Protein AF-A0A2K3JP85-F1 (afdb_monomer_lite)

InterPro domains:
  IPR012258 Acyl-CoA oxidase [PTHR10909] (2-94)
  IPR036250 Acyl-CoA dehydrogenase-like, C-terminal [SSF47203] (2-94)
  IPR055060 Acyl-CoA oxidase, C-alpha1 domain [PF22924] (2-89)

pLDDT: mean 94.03, std 6.58, range [51.53, 97.88]

Foldseek 3Di:
DVVLVVLVVVLVVCVVPDDPVCPLVSLLSVLQSLLVVLVVVLVVLVVVLVVCPPVSPDVVVVSVVVSVVSNCSCPPPHHSVRSVVSNVVVVVVVVVVVVVVVVD

Structure (mmCIF, N/CA/C/O backbone):
data_AF-A0A2K3JP85-F1
#
_entry.id   AF-A0A2K3JP85-F1
#
loop_
_atom_site.group_PDB
_atom_site.id
_atom_site.type_symbol
_atom_site.label_atom_id
_atom_site.label_alt_id
_atom_site.label_comp_id
_atom_site.label_asym_id
_atom_site.label_entity_id
_atom_site.label_seq_id
_atom_site.pdbx_PDB_ins_code
_atom_site.Cartn_x
_atom_site.Cartn_y
_atom_site.Cartn_z
_atom_site.occupancy
_atom_site.B_iso_or_equiv
_atom_site.auth_seq_id
_atom_site.auth_comp_id
_atom_site.auth_asym_id
_atom_site.auth_atom_id
_atom_site.pdbx_PDB_model_num
ATOM 1 N N . ARG A 1 1 ? -9.705 -8.950 0.078 1.00 66.94 1 ARG A N 1
ATOM 2 C CA . ARG A 1 1 ? -8.463 -9.593 0.586 1.00 66.94 1 ARG A CA 1
ATOM 3 C C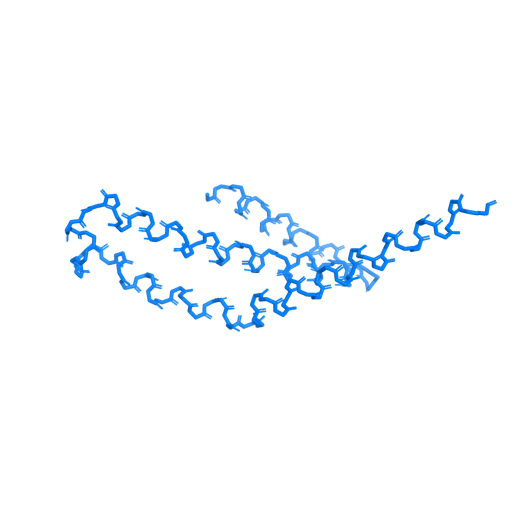 . ARG A 1 1 ? -7.906 -10.647 -0.380 1.00 66.94 1 ARG A C 1
ATOM 5 O O . ARG A 1 1 ? -6.760 -10.495 -0.767 1.00 66.94 1 ARG A O 1
ATOM 12 N N . TYR A 1 2 ? -8.690 -11.636 -0.834 1.00 90.81 2 TYR A N 1
ATOM 13 C CA . TYR A 1 2 ? -8.205 -12.694 -1.745 1.00 90.81 2 TYR A CA 1
ATOM 14 C C . TYR A 1 2 ? -7.596 -12.184 -3.057 1.00 90.81 2 TYR A C 1
ATOM 16 O O . TYR A 1 2 ? -6.506 -12.612 -3.415 1.00 90.81 2 TYR A O 1
ATOM 24 N N . ALA A 1 3 ? -8.238 -11.219 -3.724 1.00 93.88 3 ALA A N 1
ATOM 25 C CA . ALA A 1 3 ? -7.722 -10.650 -4.972 1.00 93.88 3 ALA A CA 1
ATOM 26 C C . ALA A 1 3 ? -6.300 -10.071 -4.825 1.00 93.88 3 ALA A C 1
ATOM 28 O O . ALA A 1 3 ? -5.426 -10.384 -5.625 1.00 93.88 3 ALA A O 1
ATOM 29 N N . MET A 1 4 ? -6.041 -9.299 -3.761 1.00 94.81 4 MET A N 1
ATOM 30 C CA . MET A 1 4 ? -4.706 -8.744 -3.494 1.00 94.81 4 MET A CA 1
ATOM 31 C C . MET A 1 4 ? -3.683 -9.842 -3.191 1.00 94.81 4 MET A C 1
ATOM 33 O O . MET A 1 4 ? -2.552 -9.759 -3.649 1.00 94.81 4 MET A O 1
ATOM 37 N N . SER A 1 5 ? -4.074 -10.897 -2.467 1.00 95.62 5 SER A N 1
ATOM 38 C CA . SER A 1 5 ? -3.189 -12.039 -2.212 1.00 95.62 5 SER A CA 1
ATOM 39 C C . SER A 1 5 ? -2.790 -12.756 -3.503 1.00 95.62 5 SER A C 1
ATOM 41 O O . SER A 1 5 ? -1.611 -13.048 -3.681 1.00 95.62 5 SER A O 1
ATOM 43 N N . PHE A 1 6 ? -3.735 -12.993 -4.418 1.00 96.44 6 PHE A N 1
ATOM 44 C CA . PHE A 1 6 ? -3.431 -13.579 -5.726 1.00 96.44 6 PHE A CA 1
ATOM 45 C C . PHE A 1 6 ? -2.529 -12.669 -6.564 1.00 96.44 6 PHE A C 1
ATOM 47 O O . PHE A 1 6 ? -1.517 -13.136 -7.077 1.00 96.44 6 PHE A O 1
ATOM 54 N N . ALA A 1 7 ? -2.821 -11.370 -6.612 1.00 96.56 7 ALA A N 1
ATOM 55 C CA . ALA A 1 7 ? -1.987 -10.395 -7.309 1.00 96.56 7 ALA A CA 1
ATOM 56 C C . ALA A 1 7 ? -0.557 -10.324 -6.729 1.00 96.56 7 ALA A C 1
ATOM 58 O O . ALA A 1 7 ? 0.424 -10.305 -7.469 1.00 96.56 7 ALA A O 1
ATOM 59 N N . SER A 1 8 ? -0.391 -10.371 -5.402 1.00 95.62 8 SER A N 1
ATOM 60 C CA . SER A 1 8 ? 0.936 -10.462 -4.773 1.00 95.62 8 SER A CA 1
ATOM 61 C C . SER A 1 8 ? 1.678 -11.753 -5.128 1.00 95.62 8 SER A C 1
ATOM 63 O O . SER A 1 8 ? 2.901 -11.731 -5.271 1.00 95.62 8 SER A O 1
ATOM 65 N N . ILE A 1 9 ? 0.967 -12.879 -5.247 1.00 96.62 9 ILE A N 1
ATOM 66 C CA . ILE A 1 9 ? 1.562 -14.152 -5.674 1.00 96.62 9 ILE A CA 1
ATOM 67 C C . ILE A 1 9 ? 2.023 -14.047 -7.127 1.00 96.62 9 ILE A C 1
ATOM 69 O O . ILE A 1 9 ? 3.152 -14.425 -7.423 1.00 96.62 9 ILE A O 1
ATOM 73 N N . GLU A 1 10 ? 1.210 -13.475 -8.011 1.00 96.50 10 GLU A N 1
ATOM 74 C CA . GLU A 1 10 ? 1.584 -13.226 -9.405 1.00 96.50 10 GLU A CA 1
ATOM 75 C C . GLU A 1 10 ? 2.837 -12.344 -9.504 1.00 96.50 10 GLU A C 1
ATOM 77 O O . GLU A 1 10 ? 3.793 -12.701 -10.192 1.00 96.50 10 GLU A O 1
ATOM 82 N N . LEU A 1 11 ? 2.900 -11.250 -8.736 1.00 97.00 11 LEU A N 1
ATOM 83 C CA . LEU A 1 11 ? 4.090 -10.396 -8.666 1.00 97.00 11 LEU A CA 1
ATOM 84 C C . LEU A 1 11 ? 5.325 -11.157 -8.176 1.00 97.00 11 LEU A C 1
ATOM 86 O O . LEU A 1 11 ? 6.417 -10.979 -8.718 1.00 97.00 11 LEU A O 1
ATOM 90 N N . LYS A 1 12 ? 5.163 -12.032 -7.179 1.00 97.38 12 LYS A N 1
ATOM 91 C CA . LYS A 1 12 ? 6.249 -12.896 -6.708 1.00 97.38 12 LYS A CA 1
ATOM 92 C C . LYS A 1 12 ? 6.731 -13.827 -7.821 1.00 97.38 12 LYS A C 1
ATOM 94 O O . LYS A 1 12 ? 7.938 -13.962 -7.995 1.00 97.38 12 LYS A O 1
ATOM 99 N N . MET A 1 13 ? 5.820 -14.423 -8.588 1.00 97.19 13 MET A N 1
ATOM 100 C CA . MET A 1 13 ? 6.185 -15.281 -9.717 1.00 97.19 13 MET A CA 1
ATOM 101 C C . MET A 1 13 ? 6.939 -14.495 -10.795 1.00 97.19 13 MET A C 1
ATOM 103 O O . MET A 1 13 ? 8.013 -14.934 -11.200 1.00 97.19 13 MET A O 1
ATOM 107 N N . MET A 1 14 ? 6.462 -13.299 -11.166 1.00 96.19 14 MET A N 1
ATOM 108 C CA . MET A 1 14 ? 7.166 -12.405 -12.098 1.00 96.19 14 MET A CA 1
ATOM 109 C C . MET A 1 14 ? 8.580 -12.058 -11.615 1.00 96.19 14 MET A C 1
ATOM 111 O O . MET A 1 14 ? 9.518 -12.030 -12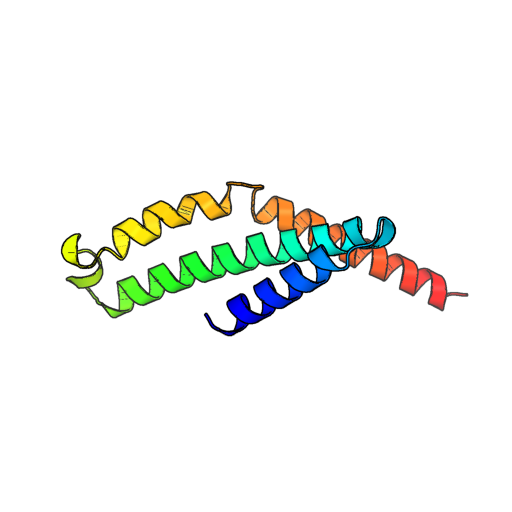.407 1.00 96.19 14 MET A O 1
ATOM 115 N N . TYR A 1 15 ? 8.749 -11.814 -10.313 1.00 96.69 15 TYR A N 1
ATOM 116 C CA . TYR A 1 15 ? 10.051 -11.505 -9.728 1.00 96.69 15 TYR A CA 1
ATOM 117 C C . TYR A 1 15 ? 11.010 -12.704 -9.732 1.00 96.69 15 TYR A C 1
ATOM 119 O O . TYR A 1 15 ? 12.213 -12.533 -9.946 1.00 96.69 15 TYR A O 1
ATOM 127 N N . VAL A 1 16 ? 10.505 -13.917 -9.492 1.00 97.56 16 VAL A N 1
ATOM 128 C CA . VAL A 1 16 ? 11.316 -15.145 -9.519 1.00 97.56 16 VAL A CA 1
ATOM 129 C C . VAL A 1 16 ? 11.808 -15.439 -10.935 1.00 97.56 16 VAL A C 1
ATOM 131 O O . VAL A 1 16 ? 12.981 -15.753 -11.108 1.00 97.56 16 VAL A O 1
ATOM 134 N N . SER A 1 17 ? 10.956 -15.274 -11.947 1.00 95.31 17 SER A N 1
ATOM 135 C CA . SER A 1 17 ? 11.300 -15.506 -13.355 1.00 95.31 17 SER A CA 1
ATOM 136 C C . SER A 1 17 ? 11.827 -14.257 -14.079 1.00 95.31 17 SER A C 1
ATOM 138 O O . SER A 1 17 ? 11.691 -14.153 -15.299 1.00 95.31 17 SER A O 1
ATOM 140 N N . ARG A 1 18 ? 12.367 -13.271 -13.350 1.00 97.00 18 ARG A N 1
ATOM 141 C CA . ARG A 1 18 ? 12.737 -11.970 -13.927 1.00 97.00 18 ARG A CA 1
ATOM 142 C C . ARG A 1 18 ? 13.968 -12.049 -14.833 1.00 97.00 18 ARG A C 1
ATOM 144 O O . ARG A 1 18 ? 14.966 -12.682 -14.493 1.00 97.00 18 ARG A O 1
ATOM 151 N N . THR A 1 19 ? 13.927 -11.304 -15.931 1.00 96.31 19 THR A N 1
ATOM 152 C CA . THR A 1 19 ? 15.086 -10.949 -16.766 1.00 96.31 19 THR A CA 1
ATOM 153 C C . THR A 1 19 ? 15.492 -9.484 -16.535 1.00 96.31 19 THR A C 1
ATOM 155 O O . THR A 1 19 ? 14.673 -8.704 -16.025 1.00 96.31 19 THR A O 1
ATOM 158 N N . PRO A 1 20 ? 16.712 -9.060 -16.921 1.00 94.56 20 PRO A N 1
ATOM 159 C CA . PRO A 1 20 ? 17.135 -7.661 -16.817 1.00 94.56 20 PRO A CA 1
ATOM 160 C C . PRO A 1 20 ? 16.160 -6.666 -17.470 1.00 94.56 20 PRO A C 1
ATOM 162 O O . PRO A 1 20 ? 15.893 -5.605 -16.908 1.00 94.56 20 PRO A O 1
ATOM 165 N N . GLU A 1 21 ? 15.560 -7.036 -18.601 1.00 93.31 21 GLU A N 1
ATOM 166 C CA . GLU A 1 21 ? 14.604 -6.219 -19.359 1.00 93.31 21 GLU A CA 1
ATOM 167 C C . GLU A 1 21 ? 13.255 -6.102 -18.631 1.00 93.31 21 GLU A C 1
ATOM 169 O O . GLU A 1 21 ? 12.591 -5.063 -18.680 1.00 93.31 21 GLU A O 1
ATOM 174 N N . SER A 1 22 ? 12.855 -7.155 -17.909 1.00 93.81 22 SER A N 1
ATOM 175 C CA . SER A 1 22 ? 11.589 -7.203 -17.168 1.00 93.81 22 SER A CA 1
ATOM 176 C C . SER A 1 22 ? 11.596 -6.375 -15.876 1.00 93.81 22 SER A C 1
ATOM 178 O O . SER A 1 22 ? 10.529 -5.989 -15.395 1.00 93.81 22 SER A O 1
ATOM 180 N N . ASN A 1 23 ? 12.773 -6.033 -15.334 1.00 94.75 23 ASN A N 1
ATOM 181 C CA . ASN A 1 23 ? 12.907 -5.332 -14.051 1.00 94.75 23 ASN A CA 1
ATOM 182 C C . ASN A 1 23 ? 12.132 -4.011 -14.011 1.00 94.75 23 ASN A C 1
ATOM 184 O O . ASN A 1 23 ? 11.482 -3.702 -13.014 1.00 94.75 23 ASN A O 1
ATOM 188 N N . LYS A 1 24 ? 12.149 -3.246 -15.111 1.00 94.50 24 LYS A N 1
ATOM 189 C CA . LYS A 1 24 ? 11.399 -1.986 -15.196 1.00 94.50 24 LYS A CA 1
ATOM 190 C C . LYS A 1 24 ? 9.892 -2.230 -15.113 1.00 94.50 24 LYS A C 1
ATOM 192 O O . LYS A 1 24 ? 9.195 -1.489 -14.429 1.00 94.50 24 LYS A O 1
ATOM 197 N N . ALA A 1 25 ? 9.385 -3.266 -15.780 1.00 94.62 25 ALA A N 1
ATOM 198 C CA . ALA A 1 25 ? 7.968 -3.613 -15.724 1.00 94.62 25 ALA A CA 1
ATOM 199 C C . ALA A 1 25 ? 7.565 -4.093 -14.322 1.00 94.62 25 ALA A C 1
ATOM 201 O O . ALA A 1 25 ? 6.567 -3.618 -13.786 1.00 94.62 25 ALA A O 1
ATOM 202 N N . ILE A 1 26 ? 8.376 -4.959 -13.709 1.00 97.00 26 ILE A N 1
ATOM 203 C CA . ILE A 1 26 ? 8.153 -5.465 -12.349 1.00 97.00 26 ILE A CA 1
ATOM 204 C C . ILE A 1 26 ? 8.127 -4.316 -11.342 1.00 97.00 26 ILE A C 1
ATOM 206 O O . ILE A 1 26 ? 7.223 -4.266 -10.513 1.00 97.00 26 ILE A O 1
ATOM 210 N N . HIS A 1 27 ? 9.061 -3.366 -11.447 1.00 96.38 27 HIS A N 1
ATOM 211 C CA . HIS A 1 27 ? 9.078 -2.182 -10.593 1.00 96.38 27 HIS A CA 1
ATOM 212 C C . HIS A 1 27 ? 7.765 -1.396 -10.703 1.00 96.38 27 HIS A C 1
ATOM 214 O O . HIS A 1 27 ? 7.108 -1.175 -9.690 1.00 96.38 27 HIS A O 1
ATOM 220 N N . ILE A 1 28 ? 7.317 -1.070 -11.920 1.00 97.19 28 ILE A N 1
ATOM 221 C CA . ILE A 1 28 ? 6.059 -0.336 -12.137 1.00 97.19 28 ILE A CA 1
ATOM 222 C C . ILE A 1 28 ? 4.850 -1.089 -11.560 1.00 97.19 28 ILE A C 1
ATOM 224 O O . ILE A 1 28 ? 4.011 -0.478 -10.899 1.00 97.19 28 ILE A O 1
ATOM 228 N N . VAL A 1 29 ? 4.767 -2.410 -11.748 1.00 97.00 29 VAL A N 1
ATOM 229 C CA . VAL A 1 29 ? 3.679 -3.219 -11.171 1.00 97.00 29 VAL A CA 1
ATOM 230 C C . VAL A 1 29 ? 3.755 -3.236 -9.642 1.00 97.00 29 VAL A C 1
ATOM 232 O O . VAL A 1 29 ? 2.739 -3.033 -8.980 1.00 97.00 29 VAL A O 1
ATOM 235 N N . SER A 1 30 ? 4.948 -3.413 -9.066 1.00 97.25 30 SER A N 1
ATOM 236 C CA . SER A 1 30 ? 5.133 -3.396 -7.611 1.00 97.25 30 SER A CA 1
ATOM 237 C C . SER A 1 30 ? 4.762 -2.049 -6.988 1.00 97.25 30 SER A C 1
ATOM 239 O O . SER A 1 30 ? 4.080 -2.033 -5.965 1.00 97.25 30 SER A O 1
ATOM 241 N N . SER A 1 31 ? 5.107 -0.933 -7.639 1.00 97.88 31 SER A N 1
ATOM 242 C CA . SER A 1 31 ? 4.747 0.419 -7.203 1.00 97.88 31 SER A CA 1
ATOM 243 C C . SER A 1 31 ? 3.230 0.621 -7.212 1.00 97.88 31 SER A C 1
ATOM 245 O O . SER A 1 31 ? 2.665 1.128 -6.241 1.00 97.88 31 SER A O 1
ATOM 247 N N . ALA A 1 32 ? 2.548 0.151 -8.265 1.00 97.31 32 ALA A N 1
ATOM 248 C CA . ALA A 1 32 ? 1.089 0.192 -8.349 1.00 97.31 32 ALA A CA 1
ATOM 249 C C . ALA A 1 32 ? 0.426 -0.648 -7.245 1.00 97.31 32 ALA A C 1
ATOM 251 O O . ALA A 1 32 ? -0.507 -0.187 -6.584 1.00 97.31 32 ALA A O 1
ATOM 252 N N . TYR A 1 33 ? 0.905 -1.874 -7.013 1.00 97.31 33 TYR A N 1
ATOM 253 C CA . TYR A 1 33 ? 0.360 -2.762 -5.982 1.00 97.31 33 TYR A CA 1
ATOM 254 C C . TYR A 1 33 ? 0.588 -2.217 -4.579 1.00 97.31 33 TYR A C 1
ATOM 256 O O . TYR A 1 33 ? -0.344 -2.202 -3.782 1.00 97.31 33 TYR A O 1
ATOM 264 N N . LYS A 1 34 ? 1.781 -1.696 -4.284 1.00 96.69 34 LYS A N 1
ATOM 265 C CA . LYS A 1 34 ? 2.072 -1.057 -2.998 1.00 96.69 34 LYS A CA 1
ATOM 266 C C . LYS A 1 34 ? 1.063 0.057 -2.715 1.00 96.69 34 LYS A C 1
ATOM 268 O O . LYS A 1 34 ? 0.395 0.016 -1.680 1.00 96.69 34 LYS A O 1
ATOM 273 N N . ALA A 1 35 ? 0.899 1.005 -3.639 1.00 97.44 35 ALA A N 1
ATOM 274 C CA . ALA A 1 35 ? -0.001 2.140 -3.444 1.00 97.44 35 ALA A CA 1
ATOM 275 C C . ALA A 1 35 ? -1.472 1.711 -3.315 1.00 97.44 35 ALA A C 1
ATOM 277 O O . ALA A 1 35 ? -2.160 2.068 -2.358 1.00 97.44 35 ALA A O 1
ATOM 278 N N . THR A 1 36 ? -1.952 0.881 -4.241 1.00 96.62 36 THR A N 1
ATOM 279 C CA . THR A 1 36 ? -3.357 0.446 -4.256 1.00 96.62 36 THR A CA 1
ATOM 280 C C . THR A 1 36 ? -3.715 -0.445 -3.068 1.00 96.62 36 THR A C 1
ATOM 282 O O . THR A 1 36 ? -4.778 -0.264 -2.471 1.00 96.62 36 THR A O 1
ATOM 285 N N . PHE A 1 37 ? -2.843 -1.377 -2.673 1.00 96.06 37 PHE A N 1
ATOM 286 C CA . PHE A 1 37 ? -3.132 -2.301 -1.573 1.00 96.06 37 PHE A CA 1
ATOM 287 C C . PHE A 1 37 ? -3.117 -1.591 -0.226 1.00 96.06 37 PHE A C 1
ATOM 289 O O . PHE A 1 37 ? -3.953 -1.885 0.626 1.00 96.06 37 PHE A O 1
ATOM 296 N N . THR A 1 38 ? -2.210 -0.635 -0.030 1.00 96.19 38 THR A N 1
ATOM 297 C CA . THR A 1 38 ? -2.136 0.127 1.224 1.00 96.19 38 THR A CA 1
ATOM 298 C C . THR A 1 38 ? -3.335 1.060 1.382 1.00 96.19 38 THR A C 1
ATOM 300 O O . THR A 1 38 ? -3.978 1.025 2.432 1.00 96.19 38 THR A O 1
ATOM 303 N N . TRP A 1 39 ? -3.754 1.779 0.333 1.00 96.69 39 TRP A N 1
ATOM 304 C CA . TRP A 1 39 ? -5.010 2.540 0.370 1.00 96.69 39 TRP A CA 1
ATOM 305 C C . TRP A 1 39 ? -6.230 1.650 0.617 1.00 96.69 39 TRP A C 1
ATOM 307 O O . TRP A 1 39 ? -7.086 1.987 1.440 1.00 96.69 39 TRP A O 1
ATOM 317 N N . ASN A 1 40 ? -6.302 0.490 -0.045 1.00 96.00 40 ASN A N 1
ATOM 318 C CA . ASN A 1 40 ? -7.387 -0.458 0.184 1.00 96.00 40 ASN A CA 1
ATOM 319 C C . ASN A 1 40 ? -7.396 -0.977 1.632 1.00 96.00 40 ASN A C 1
ATOM 321 O O . ASN A 1 40 ? -8.462 -1.068 2.240 1.00 96.00 40 ASN A O 1
ATOM 325 N N . ASN A 1 41 ? -6.234 -1.313 2.197 1.00 94.75 41 ASN A N 1
ATOM 326 C CA . ASN A 1 41 ? -6.120 -1.761 3.586 1.00 94.75 41 ASN A CA 1
ATOM 327 C C . ASN A 1 41 ? -6.606 -0.684 4.559 1.00 94.75 41 ASN A C 1
ATOM 329 O O . ASN A 1 41 ? -7.386 -0.991 5.459 1.00 94.75 41 ASN A O 1
ATOM 333 N N . MET A 1 42 ? -6.217 0.575 4.344 1.00 95.81 42 MET A N 1
ATOM 334 C CA . MET A 1 42 ? -6.646 1.691 5.189 1.00 95.81 42 MET A CA 1
ATOM 335 C C . MET A 1 42 ? -8.154 1.926 5.140 1.00 95.81 42 MET A C 1
ATOM 337 O O . MET A 1 42 ? -8.767 2.157 6.187 1.00 95.81 42 MET A O 1
ATOM 341 N N . ARG A 1 43 ? -8.758 1.817 3.951 1.00 96.38 43 ARG A N 1
ATOM 342 C CA . ARG A 1 43 ? -10.216 1.858 3.789 1.00 96.38 43 ARG A CA 1
ATOM 343 C C . ARG A 1 43 ? -10.885 0.686 4.502 1.00 96.38 43 ARG A C 1
ATOM 345 O O . ARG A 1 43 ? -11.790 0.901 5.296 1.00 96.38 43 ARG A O 1
ATOM 352 N N . THR A 1 44 ? -10.386 -0.530 4.287 1.00 95.81 44 THR A N 1
ATOM 353 C CA . THR A 1 44 ? -10.943 -1.751 4.891 1.00 95.81 44 THR A CA 1
ATOM 354 C C . THR A 1 44 ? -10.920 -1.672 6.419 1.00 95.81 44 THR A C 1
ATOM 356 O O . THR A 1 44 ? -11.920 -1.957 7.065 1.00 95.81 44 THR A O 1
ATOM 359 N N . LEU A 1 45 ? -9.802 -1.247 7.019 1.00 95.88 45 LEU A N 1
ATOM 360 C CA . LEU A 1 45 ? -9.693 -1.098 8.475 1.00 95.88 45 LEU A CA 1
ATOM 361 C C . LEU A 1 45 ? -10.660 -0.042 9.020 1.00 95.88 45 LEU A C 1
ATOM 363 O O . LEU A 1 45 ? -11.208 -0.218 10.108 1.00 95.88 45 LEU A O 1
ATOM 367 N N . GLN A 1 46 ? -10.889 1.036 8.269 1.00 96.25 46 GLN A N 1
ATOM 368 C CA . GLN A 1 46 ? -11.863 2.055 8.641 1.00 96.25 46 GLN A CA 1
ATOM 369 C C . GLN A 1 46 ? -13.299 1.512 8.580 1.00 96.25 46 GLN A C 1
ATOM 371 O O . GLN A 1 46 ? -14.024 1.650 9.561 1.00 96.25 46 GLN A O 1
ATOM 376 N N . GLU A 1 47 ? -13.671 0.827 7.498 1.00 96.75 47 GLU A N 1
ATOM 377 C CA . GLU A 1 47 ? -14.991 0.200 7.340 1.00 96.75 47 GLU A CA 1
ATOM 378 C C . GLU A 1 47 ? -15.247 -0.862 8.419 1.00 96.75 47 GLU A C 1
ATOM 380 O O . GLU A 1 47 ? -16.306 -0.876 9.042 1.00 96.75 47 GLU A O 1
ATOM 385 N N . CYS A 1 48 ? -14.260 -1.715 8.721 1.00 95.19 48 CYS A N 1
ATOM 386 C CA . CYS A 1 48 ? -14.366 -2.695 9.804 1.00 95.19 48 CYS A CA 1
ATOM 387 C C . CYS A 1 48 ? -14.576 -2.025 11.166 1.00 95.19 48 CYS A C 1
ATOM 389 O O . CYS A 1 48 ? -15.362 -2.511 11.977 1.00 95.19 48 CYS A O 1
ATOM 391 N N . ARG A 1 49 ? -13.887 -0.907 11.428 1.00 96.00 49 ARG A N 1
ATOM 392 C CA . ARG A 1 49 ? -14.040 -0.161 12.682 1.00 96.00 49 ARG A CA 1
ATOM 393 C C . ARG A 1 49 ? -15.450 0.403 12.823 1.00 96.00 49 ARG A C 1
ATOM 395 O O . ARG A 1 49 ? -16.042 0.272 13.889 1.00 96.00 49 ARG A O 1
ATOM 402 N N . GLU A 1 50 ? -15.972 1.009 11.760 1.00 95.94 50 GLU A N 1
ATOM 403 C CA . GLU A 1 50 ? -17.321 1.585 11.720 1.00 95.94 50 GLU A CA 1
ATOM 404 C C . GLU A 1 50 ? -18.405 0.510 11.842 1.00 95.94 50 GLU A C 1
ATOM 406 O O . GLU A 1 50 ? -19.362 0.689 12.595 1.00 95.94 50 GLU A O 1
ATOM 411 N N . ALA A 1 51 ? -18.217 -0.645 11.196 1.00 96.69 51 ALA A N 1
ATOM 412 C CA . ALA A 1 51 ? -19.135 -1.780 11.283 1.00 96.69 51 ALA A CA 1
ATOM 413 C C . ALA A 1 51 ? -19.269 -2.344 12.711 1.00 96.69 51 ALA A C 1
ATOM 415 O O . ALA A 1 51 ? -20.318 -2.870 13.075 1.00 96.69 51 ALA A O 1
ATOM 416 N N . CYS A 1 52 ? -18.234 -2.208 13.547 1.00 96.00 52 CYS A N 1
ATOM 417 C CA . CYS A 1 52 ? -18.279 -2.589 14.961 1.00 96.00 52 CYS A CA 1
ATOM 418 C C . CYS A 1 52 ? -18.913 -1.519 15.875 1.00 96.00 52 CYS A C 1
ATOM 420 O O . CYS A 1 52 ? -19.000 -1.723 17.092 1.00 96.00 52 CYS A O 1
ATOM 422 N N . GLY A 1 53 ? -19.326 -0.367 15.335 1.00 95.06 53 GLY A N 1
ATOM 423 C CA . GLY A 1 53 ? -19.866 0.752 16.105 1.00 95.06 53 GLY A CA 1
ATOM 424 C C . GLY A 1 53 ? -18.916 1.206 17.220 1.00 95.06 53 GLY A C 1
ATOM 425 O O . GLY A 1 53 ? -17.695 1.210 17.065 1.00 95.06 53 GLY A O 1
ATOM 426 N N . GLY A 1 54 ? -19.462 1.539 18.394 1.00 93.38 54 GLY A N 1
ATOM 427 C CA . GLY A 1 54 ? -18.656 1.968 19.547 1.00 93.38 54 GLY A CA 1
ATOM 42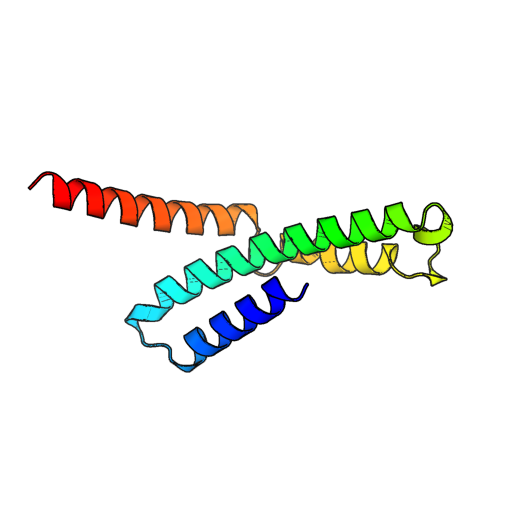8 C C . GLY A 1 54 ? -17.642 0.921 20.030 1.00 93.38 54 GLY A C 1
ATOM 429 O O . GLY A 1 54 ? -16.605 1.279 20.588 1.00 93.38 54 GLY A O 1
ATOM 430 N N . GLN A 1 55 ? -17.883 -0.370 19.768 1.00 94.81 55 GLN A N 1
ATOM 431 C CA . GLN A 1 55 ? -16.919 -1.422 20.101 1.00 94.81 55 GLN A CA 1
ATOM 432 C C . GLN A 1 55 ? -15.661 -1.333 19.224 1.00 94.81 55 GLN A C 1
ATOM 434 O O . GLN A 1 55 ? -14.596 -1.746 19.667 1.00 94.81 55 GLN A O 1
ATOM 439 N N . GLY A 1 56 ? -15.725 -0.749 18.024 1.00 92.69 56 GLY A N 1
ATOM 440 C CA . GLY A 1 56 ? -14.557 -0.583 17.151 1.00 92.69 56 GLY A CA 1
ATOM 441 C C . GLY A 1 56 ? -13.464 0.335 17.720 1.00 92.69 56 GLY A C 1
ATOM 442 O O . GLY A 1 56 ? -12.320 0.269 17.274 1.00 92.69 56 GLY A O 1
ATOM 443 N N . ILE A 1 57 ? -13.793 1.173 18.712 1.00 92.38 57 ILE A N 1
ATOM 444 C CA . ILE A 1 57 ? -12.838 2.056 19.408 1.00 92.38 57 ILE A CA 1
ATOM 445 C C . ILE A 1 57 ? -12.104 1.337 20.540 1.00 92.38 57 ILE A C 1
ATOM 447 O O . ILE A 1 57 ? -11.001 1.732 20.910 1.00 92.38 57 ILE A O 1
ATOM 451 N N . LYS A 1 58 ? -12.709 0.284 21.091 1.00 94.19 58 LYS A N 1
ATOM 452 C CA . LYS A 1 58 ? -12.160 -0.440 22.230 1.00 94.19 58 LYS A CA 1
ATOM 453 C C . LYS A 1 58 ? -10.813 -1.060 21.886 1.00 94.19 58 LYS A C 1
ATOM 455 O O . LYS A 1 58 ? -10.683 -1.794 20.902 1.00 94.19 58 LYS A O 1
ATOM 460 N N . THR A 1 59 ? -9.829 -0.792 22.733 1.00 93.69 59 THR A N 1
ATOM 461 C CA . THR A 1 59 ? -8.464 -1.306 22.615 1.00 93.69 59 THR A CA 1
ATOM 462 C C . THR A 1 59 ? -8.446 -2.833 22.538 1.00 93.69 59 THR A C 1
ATOM 464 O O . THR A 1 59 ? -7.670 -3.401 21.776 1.00 93.69 59 THR A O 1
ATOM 467 N N . GLU A 1 60 ? -9.364 -3.502 23.238 1.00 94.69 60 GLU A N 1
ATOM 468 C CA . GLU A 1 60 ? -9.537 -4.956 23.256 1.00 94.69 60 GLU A CA 1
ATOM 469 C C . GLU A 1 60 ? -9.824 -5.537 21.862 1.00 94.69 60 GLU A C 1
ATOM 471 O O . GLU A 1 60 ? -9.348 -6.623 21.528 1.00 94.69 60 GLU A O 1
ATOM 476 N N . ASN A 1 61 ? -10.544 -4.791 21.015 1.00 93.00 61 ASN A N 1
ATOM 477 C CA . ASN A 1 61 ? -10.859 -5.202 19.646 1.00 93.00 61 ASN A CA 1
ATOM 478 C C . ASN A 1 61 ? -9.731 -4.896 18.654 1.00 93.00 61 ASN A C 1
ATOM 480 O O . ASN A 1 61 ? -9.763 -5.392 17.530 1.00 93.00 61 ASN A O 1
ATOM 484 N N . ARG A 1 62 ? -8.725 -4.107 19.056 1.00 95.56 62 ARG A N 1
ATOM 485 C CA . ARG A 1 62 ? -7.470 -3.835 18.327 1.00 95.56 62 ARG A CA 1
ATOM 486 C C . ARG A 1 62 ? -7.59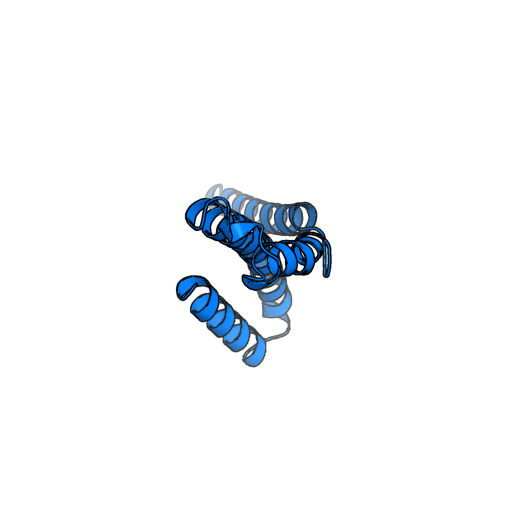6 -3.216 16.927 1.00 95.56 62 ARG A C 1
ATOM 488 O O . ARG A 1 62 ? -6.581 -2.860 16.342 1.00 95.56 62 ARG A O 1
ATOM 495 N N . ILE A 1 63 ? -8.804 -2.992 16.402 1.00 95.38 63 ILE A N 1
ATOM 496 C CA . ILE A 1 63 ? -9.017 -2.418 15.061 1.00 95.38 63 ILE A CA 1
ATOM 497 C C . ILE A 1 63 ? -8.374 -1.027 14.948 1.00 95.38 63 ILE A C 1
ATOM 499 O O . ILE A 1 63 ? -7.706 -0.731 13.959 1.00 95.38 63 ILE A O 1
ATOM 503 N N . GLY A 1 64 ? -8.529 -0.188 15.979 1.00 94.00 64 GLY A N 1
ATOM 504 C CA . GLY A 1 64 ? -7.895 1.131 16.034 1.00 94.00 64 GLY A CA 1
ATOM 505 C C . GLY A 1 64 ? -6.364 1.068 16.052 1.00 94.00 64 GLY A C 1
ATOM 506 O O . GLY A 1 64 ? -5.723 1.828 15.330 1.00 94.00 64 GLY A O 1
ATOM 507 N N . GLN A 1 65 ? -5.786 0.131 16.813 1.00 94.81 65 GLN A N 1
ATOM 508 C CA . GLN A 1 65 ? -4.334 -0.083 16.863 1.00 94.81 65 GLN A CA 1
ATOM 509 C C . GLN A 1 65 ? -3.799 -0.522 15.500 1.00 94.81 65 GLN A C 1
ATOM 511 O O . GLN A 1 65 ? -2.898 0.117 14.969 1.00 94.81 65 GLN A O 1
ATOM 516 N N . PHE A 1 66 ? -4.428 -1.526 14.878 1.00 95.31 66 PHE A N 1
ATOM 517 C CA . PHE A 1 66 ? -4.050 -1.968 13.537 1.00 95.31 66 PHE A CA 1
ATOM 518 C C . PHE A 1 66 ? -4.143 -0.832 12.522 1.00 95.31 66 PHE A C 1
ATOM 520 O O . PHE A 1 66 ? -3.224 -0.636 11.737 1.00 95.31 66 PHE A O 1
ATOM 527 N N . LYS A 1 67 ? -5.212 -0.030 12.546 1.00 94.88 67 LYS A N 1
ATOM 528 C CA . LYS A 1 67 ? -5.312 1.134 11.657 1.00 94.88 67 LYS A CA 1
ATOM 529 C C . LYS A 1 67 ? -4.140 2.104 11.836 1.00 94.88 67 LYS A C 1
ATOM 531 O O . LYS A 1 67 ? -3.639 2.592 10.830 1.00 94.88 67 LYS A O 1
ATOM 536 N N . GLY A 1 68 ? -3.716 2.373 13.071 1.00 93.88 68 GLY A N 1
ATOM 537 C CA . GLY A 1 68 ? -2.557 3.225 13.350 1.00 93.88 68 GLY A CA 1
ATOM 538 C C . GLY A 1 68 ? -1.242 2.631 12.841 1.00 93.88 68 GLY A C 1
ATOM 539 O O . GLY A 1 68 ? -0.450 3.337 12.228 1.00 93.88 68 GLY A O 1
ATOM 540 N N . GLU A 1 69 ? -1.035 1.328 13.026 1.00 93.25 69 GLU A N 1
ATOM 541 C CA . GLU A 1 69 ? 0.167 0.630 12.551 1.00 93.25 69 GLU A CA 1
ATOM 542 C C . GLU A 1 69 ? 0.257 0.584 11.020 1.00 93.25 69 GLU A C 1
ATOM 544 O O . GLU A 1 69 ? 1.331 0.775 10.458 1.00 93.25 69 GLU A O 1
ATOM 549 N N . TYR A 1 70 ? -0.863 0.363 10.326 1.00 93.12 70 TYR A N 1
ATOM 550 C CA . TYR A 1 70 ? -0.885 0.268 8.863 1.00 93.12 70 TYR A CA 1
ATOM 551 C C . TYR A 1 70 ? -0.845 1.627 8.148 1.00 93.12 70 TYR A C 1
ATOM 553 O O . TYR A 1 70 ? -0.568 1.659 6.948 1.00 93.12 70 TYR A O 1
ATOM 561 N N . ASP A 1 71 ? -1.091 2.740 8.846 1.00 94.12 71 ASP A N 1
ATOM 562 C CA . ASP A 1 71 ? -1.125 4.079 8.240 1.00 94.12 71 ASP A CA 1
ATOM 563 C C . ASP A 1 71 ? 0.224 4.465 7.617 1.00 94.12 71 ASP A C 1
ATOM 565 O O . ASP A 1 71 ? 0.291 4.942 6.480 1.00 94.12 71 ASP A O 1
ATOM 569 N N . VAL A 1 72 ? 1.317 4.123 8.309 1.00 95.75 72 VAL A N 1
ATOM 570 C CA . VAL A 1 72 ? 2.691 4.385 7.857 1.00 95.75 72 VAL A CA 1
ATOM 571 C C . VAL A 1 72 ? 3.017 3.702 6.526 1.00 95.75 72 VAL A C 1
ATOM 573 O O . VAL A 1 72 ? 3.857 4.183 5.770 1.00 95.75 72 VAL A O 1
ATOM 576 N N . HIS A 1 73 ? 2.322 2.619 6.164 1.00 94.88 73 HIS A N 1
ATOM 577 C CA . HIS A 1 73 ? 2.557 1.936 4.889 1.00 94.88 73 HIS A CA 1
ATOM 578 C C . HIS A 1 73 ? 2.137 2.780 3.680 1.00 94.88 73 HIS A C 1
ATOM 580 O O . HIS A 1 73 ? 2.534 2.467 2.559 1.00 94.88 73 HIS A O 1
ATOM 586 N N . SER A 1 74 ? 1.369 3.855 3.870 1.00 94.69 74 SER A N 1
ATOM 587 C CA . SER A 1 74 ? 1.055 4.798 2.791 1.00 94.69 74 SER A CA 1
ATOM 588 C C . SER A 1 74 ? 2.264 5.651 2.383 1.00 94.69 74 SER A C 1
ATOM 590 O O . SER A 1 74 ? 2.302 6.152 1.261 1.00 94.69 74 SER A O 1
ATOM 592 N N . THR A 1 75 ? 3.271 5.779 3.256 1.00 95.00 75 THR A N 1
ATOM 593 C CA . THR A 1 75 ? 4.448 6.642 3.054 1.00 95.00 75 THR A CA 1
ATOM 594 C C . THR A 1 75 ? 5.766 5.867 3.015 1.00 95.00 75 THR A C 1
ATOM 596 O O . THR A 1 75 ? 6.663 6.209 2.244 1.00 95.00 75 THR A O 1
ATOM 599 N N . PHE A 1 76 ? 5.884 4.797 3.803 1.00 91.06 76 PHE A N 1
ATOM 600 C CA . PHE A 1 76 ? 7.065 3.935 3.841 1.00 91.06 76 PHE A CA 1
ATOM 601 C C . PHE A 1 76 ? 7.253 3.169 2.517 1.00 91.06 76 PHE A C 1
ATOM 603 O O . PHE A 1 76 ? 6.271 2.888 1.832 1.00 91.06 76 PHE A O 1
ATOM 610 N N . GLU A 1 77 ? 8.498 2.853 2.135 1.00 90.69 77 GLU A N 1
ATOM 611 C CA . GLU A 1 77 ? 8.875 2.253 0.830 1.00 90.69 77 GLU A CA 1
ATOM 612 C C . GLU A 1 77 ? 8.416 3.056 -0.409 1.00 90.69 77 GLU A C 1
ATOM 614 O O . GLU A 1 77 ? 8.222 2.513 -1.498 1.00 90.69 77 GLU A O 1
ATOM 619 N N . GLY A 1 78 ? 8.231 4.369 -0.236 1.00 93.88 78 GLY A N 1
ATOM 620 C CA . GLY A 1 78 ? 7.794 5.305 -1.270 1.00 93.88 78 GLY A CA 1
ATOM 621 C C . GLY A 1 78 ? 6.365 5.789 -1.044 1.00 93.88 78 GLY A C 1
ATOM 622 O O . GLY A 1 78 ? 5.447 4.993 -0.859 1.00 93.88 78 GLY A O 1
ATOM 623 N N . ASP A 1 79 ? 6.158 7.104 -1.084 1.00 97.56 79 ASP A N 1
ATOM 624 C CA . ASP A 1 79 ? 4.825 7.694 -0.953 1.00 97.56 79 ASP A CA 1
ATOM 625 C C . ASP A 1 79 ? 3.877 7.178 -2.044 1.00 97.56 79 ASP A C 1
ATOM 627 O O . ASP A 1 79 ? 4.232 7.132 -3.223 1.00 97.56 79 ASP A O 1
ATOM 631 N N . ASN A 1 80 ? 2.655 6.802 -1.662 1.00 97.88 80 ASN A N 1
ATOM 632 C CA . ASN A 1 80 ? 1.696 6.212 -2.594 1.00 97.88 80 ASN A CA 1
ATOM 633 C C . ASN A 1 80 ? 1.375 7.115 -3.793 1.00 97.88 80 ASN A C 1
ATOM 635 O O . ASN A 1 80 ? 1.206 6.607 -4.903 1.00 97.88 80 ASN A O 1
ATOM 639 N N . ASN A 1 81 ? 1.290 8.434 -3.600 1.00 97.62 81 ASN A N 1
ATOM 640 C CA . ASN A 1 81 ? 1.004 9.353 -4.700 1.00 97.62 81 ASN A CA 1
ATOM 641 C C . ASN A 1 81 ? 2.203 9.447 -5.641 1.00 97.62 81 ASN A C 1
ATOM 643 O O . ASN A 1 81 ? 2.026 9.392 -6.855 1.00 97.62 81 ASN A O 1
ATOM 647 N N . VAL A 1 82 ? 3.418 9.518 -5.096 1.00 97.81 82 VAL A N 1
ATOM 648 C CA . VAL A 1 82 ? 4.655 9.523 -5.893 1.00 97.81 82 VAL A CA 1
ATOM 649 C C . VAL A 1 82 ? 4.813 8.215 -6.678 1.00 97.81 82 VAL A C 1
ATOM 651 O O . VAL A 1 82 ? 5.101 8.240 -7.876 1.00 97.81 82 VAL A O 1
ATOM 654 N N . LEU A 1 83 ? 4.550 7.066 -6.053 1.00 97.88 83 LEU A N 1
ATOM 655 C CA . LEU A 1 83 ? 4.563 5.766 -6.730 1.00 97.88 83 LEU A CA 1
ATOM 656 C C . LEU A 1 83 ? 3.522 5.713 -7.855 1.00 97.88 83 LEU A C 1
ATOM 658 O O . LEU A 1 83 ? 3.826 5.274 -8.965 1.00 97.88 83 LEU A O 1
ATOM 662 N N . MET A 1 84 ? 2.309 6.219 -7.618 1.00 97.88 84 MET A N 1
ATOM 663 C CA . MET A 1 84 ? 1.288 6.297 -8.663 1.00 97.88 84 MET A CA 1
ATOM 664 C C . MET A 1 84 ? 1.664 7.262 -9.788 1.00 97.88 84 MET A C 1
ATOM 666 O O . MET A 1 84 ? 1.371 6.972 -10.945 1.00 97.88 84 MET A O 1
ATOM 670 N N . GLN A 1 85 ? 2.367 8.360 -9.504 1.00 97.81 85 GLN A N 1
ATOM 671 C CA . GLN A 1 85 ? 2.895 9.247 -10.545 1.00 97.81 85 GLN A CA 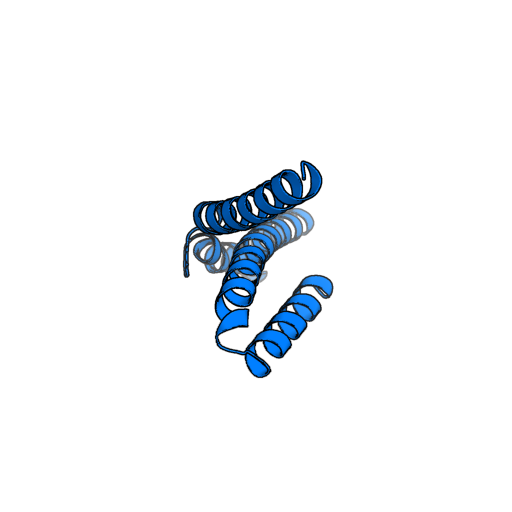1
ATOM 672 C C . GLN A 1 85 ? 3.898 8.518 -11.451 1.00 97.81 85 GLN A C 1
ATOM 674 O O . GLN A 1 85 ? 3.816 8.647 -12.673 1.00 97.81 85 GLN A O 1
ATOM 679 N N . GLN A 1 86 ? 4.790 7.695 -10.887 1.00 97.12 86 GLN A N 1
ATOM 680 C CA . GLN A 1 86 ? 5.719 6.868 -11.670 1.00 97.12 86 GLN A CA 1
ATOM 681 C C . GLN A 1 86 ? 4.978 5.861 -12.563 1.00 97.12 86 GLN A C 1
ATOM 683 O O . GLN A 1 86 ? 5.329 5.682 -13.734 1.00 97.12 86 GLN A O 1
ATOM 688 N N . VAL A 1 87 ? 3.926 5.232 -12.032 1.00 97.62 87 VAL A N 1
ATOM 689 C CA . VAL A 1 87 ? 3.064 4.308 -12.783 1.00 97.62 87 VAL A CA 1
ATOM 690 C C . VAL A 1 87 ? 2.371 5.030 -13.936 1.00 97.62 87 VAL A C 1
ATOM 692 O O . VAL A 1 87 ? 2.470 4.588 -15.083 1.00 97.62 87 VAL A O 1
ATOM 695 N N . CYS A 1 88 ? 1.727 6.165 -13.657 1.00 97.62 88 CYS A N 1
ATOM 696 C CA . CYS A 1 88 ? 1.057 6.990 -14.659 1.00 97.62 88 CYS A CA 1
ATOM 697 C C . CYS A 1 88 ? 2.022 7.411 -15.768 1.00 97.62 88 CYS A C 1
ATOM 699 O O . CYS A 1 88 ? 1.714 7.225 -16.945 1.00 97.62 88 CYS A O 1
ATOM 701 N N . TYR A 1 89 ? 3.212 7.896 -15.409 1.00 97.38 89 TYR A N 1
ATOM 702 C CA . TYR A 1 89 ? 4.240 8.260 -16.379 1.00 97.38 89 TYR A CA 1
ATOM 703 C C . TYR A 1 89 ? 4.611 7.080 -17.286 1.00 97.38 89 TYR A C 1
ATOM 705 O O . TYR A 1 89 ? 4.648 7.221 -18.509 1.00 97.38 89 TYR A O 1
ATOM 713 N N . SER A 1 90 ? 4.818 5.886 -16.718 1.00 96.12 90 SER A N 1
ATOM 714 C CA . SER A 1 90 ? 5.156 4.706 -17.519 1.00 96.12 90 SER A CA 1
ATOM 715 C C . SER A 1 90 ? 4.038 4.289 -18.477 1.00 96.12 90 SER A C 1
ATOM 717 O O . SER A 1 90 ? 4.344 3.798 -19.567 1.00 96.12 90 SER A O 1
ATOM 719 N N . ILE A 1 91 ? 2.772 4.418 -18.077 1.00 94.94 91 ILE A N 1
ATOM 720 C CA . ILE A 1 91 ? 1.621 4.070 -18.919 1.00 94.94 91 ILE A CA 1
ATOM 721 C C . ILE A 1 91 ? 1.459 5.098 -20.042 1.00 94.94 91 ILE A C 1
ATOM 723 O O . ILE A 1 91 ? 1.337 4.708 -21.202 1.00 94.94 91 ILE A O 1
ATOM 727 N N . LEU A 1 92 ? 1.525 6.392 -19.717 1.00 96.25 92 LEU A N 1
ATOM 728 C CA . LEU A 1 92 ? 1.416 7.481 -20.691 1.00 96.25 92 LEU A CA 1
ATOM 729 C C . LEU A 1 92 ? 2.529 7.420 -21.737 1.00 96.25 92 LEU A C 1
ATOM 731 O O . LEU A 1 92 ? 2.258 7.551 -22.928 1.00 96.25 92 LEU A O 1
ATOM 735 N N . PHE A 1 93 ? 3.764 7.141 -21.316 1.00 94.56 93 PHE A N 1
ATOM 736 C CA . PHE A 1 93 ? 4.885 6.960 -22.235 1.00 94.56 93 PHE A CA 1
ATOM 737 C C . PHE A 1 93 ? 4.629 5.811 -23.224 1.00 94.56 93 PHE A C 1
ATOM 739 O O . PHE A 1 93 ? 4.767 5.985 -24.432 1.00 94.56 93 PHE A O 1
ATOM 746 N N . LYS A 1 94 ? 4.177 4.648 -22.730 1.00 91.94 94 LYS A N 1
ATOM 747 C CA . LYS A 1 94 ? 3.820 3.500 -23.583 1.00 91.94 94 LYS A CA 1
ATOM 748 C C . LYS A 1 94 ? 2.671 3.818 -24.540 1.00 91.94 94 LYS A C 1
ATOM 750 O O . LYS A 1 94 ? 2.673 3.333 -25.668 1.00 91.94 94 LYS A O 1
ATOM 755 N N . PHE A 1 95 ? 1.685 4.587 -24.087 1.00 93.69 95 PHE A N 1
ATOM 756 C CA . PHE A 1 95 ? 0.558 5.006 -24.914 1.00 93.69 95 PHE A CA 1
ATOM 757 C C . PHE A 1 95 ? 1.008 5.930 -26.051 1.00 93.69 95 PHE A C 1
ATOM 759 O O . PHE A 1 95 ? 0.660 5.680 -27.201 1.00 93.69 95 PHE A O 1
ATOM 766 N N . ASN A 1 96 ? 1.847 6.925 -25.753 1.00 94.12 96 ASN A N 1
ATOM 767 C CA . ASN A 1 96 ? 2.390 7.841 -26.755 1.00 94.12 96 ASN A CA 1
ATOM 768 C C . ASN A 1 96 ? 3.204 7.097 -27.8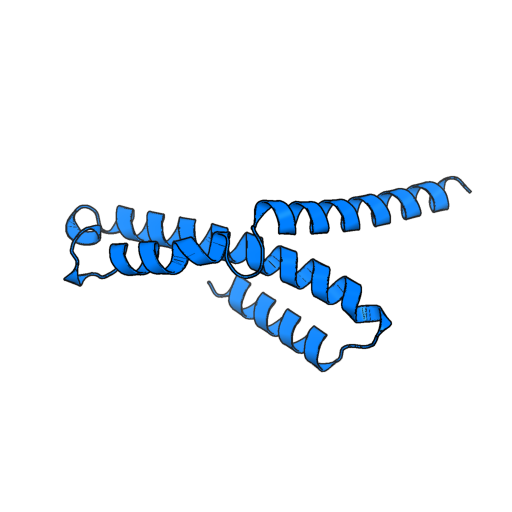31 1.00 94.12 96 ASN A C 1
ATOM 770 O O . ASN A 1 96 ? 2.952 7.286 -29.015 1.00 94.12 96 ASN A O 1
ATOM 774 N N . MET A 1 97 ? 4.072 6.155 -27.433 1.00 91.31 97 MET A N 1
ATOM 775 C CA . MET A 1 97 ? 4.826 5.331 -28.391 1.00 91.31 97 MET A CA 1
ATOM 776 C C . MET A 1 97 ? 3.932 4.498 -29.320 1.00 91.31 97 MET A C 1
ATOM 778 O O . MET A 1 97 ? 4.284 4.260 -30.472 1.00 91.31 97 MET A O 1
ATOM 782 N N . LYS A 1 98 ? 2.784 4.018 -28.823 1.00 90.38 98 LYS A N 1
ATOM 783 C CA . LYS A 1 98 ? 1.820 3.281 -29.651 1.00 90.38 98 LYS A CA 1
ATOM 784 C C . LYS A 1 98 ? 1.084 4.193 -30.625 1.00 90.38 98 LYS A C 1
ATOM 786 O O . LYS A 1 98 ? 0.835 3.771 -31.745 1.00 90.38 98 LYS A O 1
ATOM 791 N N . LEU A 1 99 ? 0.738 5.411 -30.206 1.00 91.56 99 LEU A N 1
ATOM 792 C CA . LEU A 1 99 ? 0.120 6.394 -31.094 1.00 91.56 99 LEU A CA 1
ATOM 793 C C . LEU A 1 99 ? 1.060 6.759 -32.242 1.00 91.56 99 LEU A C 1
ATOM 795 O O . LEU A 1 99 ? 0.671 6.615 -33.394 1.00 91.56 99 LEU A O 1
ATOM 799 N N . SER A 1 100 ? 2.317 7.097 -31.942 1.00 88.44 100 SER A N 1
ATOM 800 C CA . SER A 1 100 ? 3.304 7.438 -32.974 1.00 88.44 100 SER A CA 1
ATOM 801 C C . SER A 1 100 ? 3.587 6.287 -33.947 1.00 88.44 100 SER A C 1
ATOM 803 O O . SER A 1 100 ? 3.983 6.524 -35.079 1.00 88.44 100 SER A O 1
ATOM 805 N N . ALA A 1 101 ? 3.408 5.036 -33.511 1.00 83.75 101 ALA A N 1
ATOM 806 C CA . ALA A 1 101 ? 3.575 3.854 -34.357 1.00 83.75 101 ALA A CA 1
ATOM 807 C C . ALA A 1 101 ? 2.355 3.549 -35.247 1.00 83.75 101 ALA A C 1
ATOM 809 O O . ALA A 1 101 ? 2.491 2.773 -36.182 1.00 83.75 101 ALA A O 1
ATOM 810 N N . ASN A 1 102 ? 1.184 4.122 -34.946 1.00 73.94 102 ASN A N 1
ATOM 811 C CA . ASN A 1 102 ? -0.043 3.992 -35.742 1.00 73.94 102 ASN A CA 1
ATOM 812 C C . ASN A 1 102 ? -0.245 5.161 -36.726 1.00 73.94 102 ASN A C 1
ATOM 814 O O . ASN A 1 102 ? -1.147 5.102 -37.558 1.00 73.94 102 ASN A O 1
ATOM 818 N N . GLU A 1 103 ? 0.537 6.235 -36.597 1.00 63.84 103 GLU A N 1
ATOM 819 C CA . GLU A 1 103 ? 0.540 7.390 -37.509 1.00 63.84 103 GLU A CA 1
ATOM 820 C C . GLU A 1 103 ? 1.507 7.209 -38.703 1.00 63.84 103 GLU A C 1
ATOM 822 O O . GLU A 1 103 ? 1.595 8.096 -39.553 1.00 63.84 103 GLU A O 1
ATOM 827 N N . VAL A 1 104 ? 2.199 6.061 -38.788 1.00 51.53 104 VAL A N 1
ATOM 828 C CA . VAL A 1 104 ? 3.091 5.628 -39.886 1.00 51.53 104 VAL A CA 1
ATOM 829 C C . VAL A 1 104 ? 2.556 4.338 -40.493 1.00 51.53 104 VAL A C 1
ATOM 831 O O . VAL A 1 104 ? 2.593 4.220 -41.738 1.00 51.53 104 VAL A O 1
#

Secondary structure (DSSP, 8-state):
-HHHHHHHHHHHHHHHT--TTTHHHHHHHHHHHHHHHHHHHHHHHHHHHHHTGGGGG-GGG-HHHHHHHHHGGGTTTS-HHHHHHHHHHHHHHHHHHHHHHH--

Sequence (104 aa):
RYAMSFASIELKMMYVSRTPESNKAIHIVSSAYKATFTWNNMRTLQECREACGGQGIKTENRIGQFKGEYDVHSTFEGDNNVLMQQVCYSILFKFNMKLSANEV

Radius of gyration: 18.2 Å; chains: 1; bounding box: 37×25×63 Å

Organism: Trifolium pratense (NCBI:txid57577)